Protein AF-A0A4S8QAK5-F1 (afdb_monomer_lite)

Organism: NCBI:txid538378

Foldseek 3Di:
DDDDDCPPPDPVRVVVVVVVVVVVVCVVPVCQQQDADPVGRNDQPPPPPPSDDPDDPDPDPDDPDDPDDADVQWDDDPPDIDHNVRNVVVVVVVVVVVVVD

pLDDT: mean 74.35, std 13.15, range [49.06, 95.25]

Sequence (101 aa):
MQDFDLSAMTEDELDRLIADAKRERSTRSDPSERAADADGVRGQDVNDPNHGAITTPAPHQVREHGPEGLEPGARVEGSRVIDADEAQESDRIEQAARRVV

Radius of gyration: 29.92 Å; chains: 1; bounding box: 57×60×46 Å

Structure (mmCIF, N/CA/C/O backbone):
data_AF-A0A4S8QAK5-F1
#
_entry.id   AF-A0A4S8QAK5-F1
#
loop_
_atom_site.group_PDB
_atom_site.id
_atom_site.type_symbol
_atom_site.label_atom_id
_atom_site.label_alt_id
_atom_site.label_comp_id
_atom_site.label_asym_id
_atom_site.label_entity_id
_atom_site.label_seq_id
_atom_site.pdbx_PDB_ins_code
_atom_site.Cartn_x
_atom_site.Cartn_y
_atom_site.Cartn_z
_atom_site.occupancy
_atom_site.B_iso_or_equiv
_atom_site.auth_seq_id
_atom_site.auth_comp_id
_atom_site.auth_asym_id
_atom_site.auth_atom_id
_atom_site.pdbx_PDB_model_num
ATOM 1 N N . MET A 1 1 ? -17.064 12.024 -1.135 1.00 54.62 1 MET A N 1
ATOM 2 C CA . MET A 1 1 ? -16.084 12.274 -0.061 1.00 54.62 1 MET A CA 1
ATOM 3 C C . MET A 1 1 ? -16.717 11.693 1.187 1.00 54.62 1 MET A C 1
ATOM 5 O O . MET A 1 1 ? -17.841 12.078 1.469 1.00 54.62 1 MET A O 1
ATOM 9 N N . GLN A 1 2 ? -16.138 10.651 1.783 1.00 70.75 2 GLN A N 1
ATOM 10 C CA . GLN A 1 2 ? -16.668 10.100 3.035 1.00 70.75 2 GLN A CA 1
ATOM 11 C C . GLN A 1 2 ? -16.216 11.019 4.168 1.00 70.75 2 GLN A C 1
ATOM 13 O O . GLN A 1 2 ? -15.025 11.317 4.254 1.00 70.75 2 GLN A O 1
ATOM 18 N N . ASP A 1 3 ? -17.157 11.484 4.984 1.00 80.19 3 ASP A N 1
ATOM 19 C CA . ASP A 1 3 ? -16.834 12.244 6.185 1.00 80.19 3 ASP A CA 1
ATOM 20 C C . ASP A 1 3 ? -16.234 11.294 7.220 1.00 80.19 3 ASP A C 1
ATOM 22 O O . ASP A 1 3 ? -16.780 10.226 7.503 1.00 80.19 3 ASP A O 1
ATOM 26 N N . PHE A 1 4 ? -15.064 11.662 7.733 1.00 79.75 4 PHE A N 1
ATOM 27 C CA . PHE A 1 4 ? -14.351 10.880 8.730 1.00 79.75 4 PHE A CA 1
ATOM 28 C C . PHE A 1 4 ? -14.783 11.365 10.115 1.00 79.75 4 PHE A C 1
ATOM 30 O O . PHE A 1 4 ? -14.433 12.474 10.521 1.00 79.75 4 PHE A O 1
ATOM 37 N N . ASP A 1 5 ? -15.584 10.560 10.812 1.00 85.12 5 ASP A N 1
ATOM 38 C CA . ASP A 1 5 ? -16.082 10.893 12.145 1.00 85.12 5 ASP A CA 1
ATOM 39 C C . ASP A 1 5 ? -15.100 10.426 13.228 1.00 85.12 5 ASP A C 1
ATOM 41 O O . ASP A 1 5 ? -14.865 9.232 13.407 1.00 85.12 5 ASP A O 1
ATOM 45 N N . LEU A 1 6 ? -14.526 11.390 13.948 1.00 88.06 6 LEU A N 1
ATOM 46 C CA . LEU A 1 6 ? -13.599 11.169 15.061 1.00 88.06 6 LEU A CA 1
ATOM 47 C C . LEU A 1 6 ? -14.293 11.266 16.427 1.00 88.06 6 LEU A C 1
ATOM 49 O O . LEU A 1 6 ? -13.656 11.028 17.449 1.00 88.06 6 LEU A O 1
ATOM 53 N N . SER A 1 7 ? -15.581 11.627 16.466 1.00 89.00 7 SER A N 1
ATOM 54 C CA . SER A 1 7 ? -16.302 11.905 17.716 1.00 89.00 7 SER A CA 1
ATOM 55 C C . SER A 1 7 ? -16.502 10.669 18.596 1.00 89.00 7 SER A C 1
ATOM 57 O O . SER A 1 7 ? -16.683 10.797 19.805 1.00 89.00 7 SER A O 1
ATOM 59 N N . ALA A 1 8 ? -16.436 9.477 18.002 1.00 90.81 8 ALA A N 1
ATOM 60 C CA . ALA A 1 8 ? -16.517 8.204 18.708 1.00 90.81 8 ALA A CA 1
ATOM 61 C C . ALA A 1 8 ? -15.174 7.737 19.302 1.00 90.81 8 ALA A C 1
ATOM 63 O O . ALA A 1 8 ? -15.160 6.747 20.031 1.00 90.81 8 ALA A O 1
ATOM 64 N N . MET A 1 9 ? -14.057 8.403 18.985 1.00 90.25 9 MET A N 1
ATOM 65 C CA . MET A 1 9 ? -12.733 8.009 19.467 1.00 90.25 9 MET A CA 1
ATOM 66 C C . MET A 1 9 ? -12.469 8.588 20.854 1.00 90.25 9 MET A C 1
ATOM 68 O O . MET A 1 9 ? -12.771 9.746 21.144 1.00 90.25 9 MET A O 1
ATOM 72 N N . THR A 1 10 ? -11.865 7.777 21.710 1.00 93.44 10 THR A N 1
ATOM 73 C CA . THR A 1 10 ? -11.334 8.244 22.992 1.00 93.44 10 THR A CA 1
ATOM 74 C C . THR A 1 10 ? -10.077 9.095 22.785 1.00 93.44 10 THR A C 1
ATOM 76 O O . THR A 1 10 ? -9.445 9.048 21.728 1.00 93.44 10 THR A O 1
ATOM 79 N N . GLU A 1 11 ? -9.684 9.868 23.799 1.00 92.12 11 GLU A N 1
ATOM 80 C CA . GLU A 1 11 ? -8.483 10.718 23.749 1.00 92.12 11 GLU A CA 1
ATOM 81 C C . GLU A 1 11 ? -7.212 9.896 23.465 1.00 92.12 11 GLU A C 1
ATOM 83 O O . GLU A 1 11 ? -6.440 10.240 22.572 1.00 92.12 11 GLU A O 1
ATOM 88 N N . ASP A 1 12 ? -7.072 8.732 24.109 1.00 93.50 12 ASP A N 1
ATOM 89 C CA . ASP A 1 12 ? -5.957 7.804 23.879 1.00 93.50 12 ASP A CA 1
ATOM 90 C C . ASP A 1 12 ? -5.909 7.273 22.435 1.00 93.50 12 ASP A C 1
ATOM 92 O O . ASP A 1 12 ? -4.838 7.043 21.869 1.00 93.50 12 ASP A O 1
ATOM 96 N N . GLU A 1 13 ? -7.070 7.019 21.829 1.00 92.88 13 GLU A N 1
ATOM 97 C CA . GLU A 1 13 ? -7.164 6.545 20.445 1.00 92.88 13 GLU A CA 1
ATOM 98 C C . GLU A 1 13 ? -6.854 7.661 19.447 1.00 92.88 13 GLU A C 1
ATOM 100 O O . GLU A 1 13 ? -6.209 7.409 18.426 1.00 92.88 13 GLU A O 1
ATOM 105 N N . LEU A 1 14 ? -7.250 8.894 19.765 1.00 95.00 14 LEU A N 1
ATOM 106 C CA . LEU A 1 14 ? -6.877 10.089 19.014 1.00 95.00 14 LEU A CA 1
ATOM 107 C C . LEU A 1 14 ? -5.364 10.322 19.052 1.00 95.00 14 LEU A C 1
ATOM 109 O O . LEU A 1 14 ? -4.758 10.556 18.005 1.00 95.00 14 LEU A O 1
ATOM 113 N N . ASP A 1 15 ? -4.738 10.190 20.220 1.00 95.25 15 ASP A N 1
ATOM 114 C CA . ASP A 1 15 ? -3.291 10.347 20.366 1.00 95.25 15 ASP A CA 1
ATOM 115 C C . ASP A 1 15 ? -2.513 9.295 19.569 1.00 95.25 15 ASP A C 1
ATOM 117 O O . ASP A 1 15 ? -1.542 9.629 18.877 1.00 95.25 15 ASP A O 1
ATOM 121 N N . ARG A 1 16 ? -2.968 8.034 19.585 1.00 95.06 16 ARG A N 1
ATOM 122 C CA . ARG A 1 16 ? -2.391 6.976 18.736 1.00 95.06 16 ARG A CA 1
ATOM 123 C C . ARG A 1 16 ? -2.556 7.292 17.254 1.00 95.06 16 ARG A C 1
ATOM 125 O O . ARG A 1 16 ? -1.576 7.226 16.516 1.00 95.06 16 ARG A O 1
ATOM 132 N N . LEU A 1 17 ? -3.751 7.701 16.825 1.00 94.19 17 LEU A N 1
ATOM 133 C CA . LEU A 1 17 ? -4.014 8.056 15.429 1.00 94.19 17 LEU A CA 1
ATOM 134 C C . LEU A 1 17 ? -3.106 9.201 14.954 1.00 94.19 17 LEU A C 1
ATOM 136 O O . LEU A 1 17 ? -2.558 9.153 13.852 1.00 94.19 17 LEU A O 1
ATOM 140 N N . ILE A 1 18 ? -2.906 10.222 15.790 1.00 94.81 18 ILE A N 1
ATOM 141 C CA . ILE A 1 18 ? -2.010 11.344 15.491 1.00 94.81 18 ILE A CA 1
ATOM 142 C C . ILE A 1 18 ? -0.556 10.868 15.390 1.00 94.81 18 ILE A C 1
ATOM 144 O O . ILE A 1 18 ? 0.171 11.314 14.496 1.00 94.81 18 ILE A O 1
ATOM 148 N N . ALA A 1 19 ? -0.112 9.987 16.289 1.00 94.44 19 ALA A N 1
ATOM 149 C CA . ALA A 1 19 ? 1.238 9.433 16.259 1.00 94.44 19 ALA A CA 1
ATOM 150 C C . ALA A 1 19 ? 1.487 8.614 14.982 1.00 94.44 19 ALA A C 1
ATOM 152 O O . ALA A 1 19 ? 2.495 8.828 14.300 1.00 94.44 19 ALA A O 1
ATOM 153 N N . ASP A 1 20 ? 0.537 7.758 14.608 1.00 92.81 20 ASP A N 1
ATOM 154 C CA . ASP A 1 20 ? 0.609 6.930 13.405 1.00 92.81 20 ASP A CA 1
ATOM 155 C C . ASP A 1 20 ? 0.598 7.783 12.134 1.00 92.81 20 ASP A C 1
ATOM 157 O O . ASP A 1 20 ? 1.442 7.604 11.253 1.00 92.81 20 ASP A O 1
ATOM 161 N N . ALA A 1 21 ? -0.278 8.787 12.066 1.00 92.75 21 ALA A N 1
ATOM 162 C CA . ALA A 1 21 ? -0.324 9.718 10.943 1.00 92.75 21 ALA A CA 1
ATOM 163 C C . ALA A 1 21 ? 0.980 10.522 10.801 1.00 92.75 21 ALA A C 1
ATOM 165 O O . ALA A 1 21 ? 1.457 10.753 9.685 1.00 92.75 21 ALA A O 1
ATOM 166 N N . LYS A 1 22 ? 1.597 10.937 11.918 1.00 91.62 22 LYS A N 1
ATOM 167 C CA . LYS A 1 22 ? 2.907 11.610 11.910 1.00 91.62 22 LYS A CA 1
ATOM 168 C C . LYS A 1 22 ? 4.015 10.683 11.420 1.00 91.62 22 LYS A C 1
ATOM 170 O O . LYS A 1 22 ? 4.844 11.123 10.623 1.00 91.62 22 LYS A O 1
ATOM 175 N N . ARG A 1 23 ? 4.020 9.423 11.862 1.00 86.44 23 ARG A N 1
ATOM 176 C CA . ARG A 1 23 ? 4.980 8.407 11.415 1.00 86.44 23 ARG A CA 1
ATOM 177 C C . ARG A 1 23 ? 4.856 8.165 9.913 1.00 86.44 23 ARG A C 1
ATOM 179 O O . ARG A 1 23 ? 5.851 8.289 9.209 1.00 86.44 23 ARG A O 1
ATOM 186 N N . GLU A 1 24 ? 3.644 7.922 9.424 1.00 86.81 24 GLU A N 1
ATOM 187 C CA . GLU A 1 24 ? 3.371 7.707 7.999 1.00 86.81 24 GLU A CA 1
ATOM 188 C C . GLU A 1 24 ? 3.797 8.915 7.157 1.00 86.81 24 GLU A C 1
ATOM 190 O O . GLU A 1 24 ? 4.497 8.780 6.152 1.00 86.81 24 GLU A O 1
ATOM 195 N N . ARG A 1 25 ? 3.446 10.132 7.599 1.00 82.81 25 ARG A N 1
ATOM 196 C CA . ARG A 1 25 ? 3.878 11.363 6.930 1.00 82.81 25 ARG A CA 1
ATOM 197 C C . ARG A 1 25 ? 5.399 11.480 6.896 1.00 82.81 25 ARG A C 1
ATOM 199 O O . ARG A 1 25 ? 5.926 11.888 5.866 1.00 82.81 25 ARG A O 1
ATOM 206 N N . SER A 1 26 ? 6.089 11.163 7.989 1.00 79.31 26 SER A N 1
ATOM 207 C CA . SER A 1 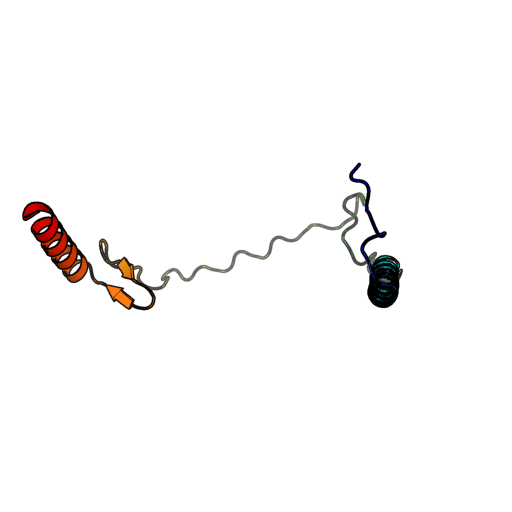26 ? 7.553 11.183 8.050 1.00 79.31 26 SER A CA 1
ATOM 208 C C . SER A 1 26 ? 8.168 10.193 7.067 1.00 79.31 26 SER A C 1
ATOM 210 O O . SER A 1 26 ? 9.076 10.573 6.340 1.00 79.31 26 SER A O 1
ATOM 212 N N . THR A 1 27 ? 7.649 8.965 6.997 1.00 73.06 27 THR A N 1
ATOM 213 C CA . THR A 1 27 ? 8.112 7.945 6.047 1.00 73.06 27 THR A CA 1
ATOM 214 C C . THR A 1 27 ? 7.895 8.389 4.601 1.00 73.06 27 THR A C 1
ATOM 216 O O . THR A 1 27 ? 8.812 8.323 3.797 1.00 73.06 27 THR A O 1
ATOM 219 N N . ARG A 1 28 ? 6.724 8.945 4.268 1.00 69.25 28 ARG A N 1
ATOM 220 C CA . ARG A 1 28 ? 6.454 9.481 2.919 1.00 69.25 28 ARG A CA 1
ATOM 221 C C . ARG A 1 28 ? 7.245 10.735 2.558 1.00 69.25 28 ARG A C 1
ATOM 223 O O . ARG A 1 28 ? 7.422 11.036 1.377 1.00 69.25 28 ARG A O 1
ATOM 230 N N . SER A 1 29 ? 7.605 11.523 3.565 1.00 63.56 29 SER A N 1
ATOM 231 C CA . SER A 1 29 ? 8.335 12.778 3.383 1.00 63.56 29 SER A CA 1
ATOM 232 C C . SER A 1 29 ? 9.841 12.568 3.420 1.00 63.56 29 SER A C 1
ATOM 234 O O . SER A 1 29 ? 10.553 13.562 3.307 1.00 63.56 29 SER A O 1
ATOM 236 N N . ASP A 1 30 ? 10.318 11.327 3.584 1.00 59.34 30 ASP A N 1
ATOM 237 C CA . ASP A 1 30 ? 11.740 11.019 3.593 1.00 59.34 30 ASP A CA 1
ATOM 238 C C . ASP A 1 30 ? 12.347 11.430 2.237 1.00 59.34 30 ASP A C 1
ATOM 240 O O . ASP A 1 30 ? 12.057 10.822 1.200 1.00 59.34 30 ASP A O 1
ATOM 244 N N . PRO A 1 31 ? 13.149 12.511 2.190 1.00 56.84 31 PRO A N 1
ATOM 245 C CA . PRO A 1 31 ? 13.704 13.014 0.941 1.00 56.84 31 PRO A CA 1
ATOM 246 C C . PRO A 1 31 ? 14.749 12.058 0.365 1.00 56.84 31 PRO A C 1
ATOM 248 O O . PRO A 1 31 ? 15.124 12.212 -0.795 1.00 56.84 31 PRO A O 1
ATOM 251 N N . SER A 1 32 ? 15.229 11.091 1.159 1.00 56.50 32 SER A N 1
ATOM 252 C CA . SER A 1 32 ? 16.277 10.155 0.754 1.00 56.50 32 SER A CA 1
ATOM 253 C C . SER A 1 32 ? 15.832 9.171 -0.331 1.00 56.50 32 SER A C 1
ATOM 255 O O . SER A 1 32 ? 16.677 8.718 -1.097 1.00 56.50 32 SER A O 1
ATOM 257 N N . GLU A 1 33 ? 14.528 8.905 -0.479 1.00 50.12 33 GLU A N 1
ATOM 258 C CA . GLU A 1 33 ? 14.000 8.112 -1.602 1.00 50.12 33 GLU A CA 1
ATOM 259 C C . GLU A 1 33 ? 13.997 8.886 -2.930 1.00 50.12 33 GLU A C 1
ATOM 261 O O . GLU A 1 33 ? 14.024 8.279 -3.994 1.00 50.12 33 GLU A O 1
ATOM 266 N N . ARG A 1 34 ? 13.997 10.226 -2.890 1.00 51.25 34 ARG A N 1
ATOM 267 C CA . ARG A 1 34 ? 14.110 11.094 -4.081 1.00 51.25 34 ARG A CA 1
ATOM 268 C C . ARG A 1 34 ? 15.505 11.689 -4.263 1.00 51.25 34 ARG A C 1
ATOM 270 O O . ARG A 1 34 ? 15.713 12.474 -5.187 1.00 51.25 34 ARG A O 1
ATOM 277 N N . ALA A 1 35 ? 16.444 11.376 -3.375 1.00 52.59 35 ALA A N 1
ATOM 278 C CA . ALA A 1 35 ? 17.801 11.877 -3.482 1.00 52.59 35 ALA A CA 1
ATOM 279 C C . ALA A 1 35 ? 18.476 11.211 -4.687 1.00 52.59 35 ALA A C 1
ATOM 281 O O . ALA A 1 35 ? 18.624 9.991 -4.727 1.00 52.59 35 ALA A O 1
ATOM 282 N N . ALA A 1 36 ? 18.856 12.023 -5.673 1.00 53.34 36 ALA A N 1
ATOM 283 C CA . ALA A 1 36 ? 19.752 11.594 -6.735 1.00 53.34 36 ALA A CA 1
ATOM 284 C C . ALA A 1 36 ? 21.093 11.193 -6.111 1.00 53.34 36 ALA A C 1
ATOM 286 O O . ALA A 1 36 ? 21.697 11.987 -5.385 1.00 53.34 36 ALA A O 1
ATOM 287 N N . ASP A 1 37 ? 21.535 9.964 -6.357 1.00 58.25 37 ASP A N 1
ATOM 288 C CA . ASP A 1 37 ?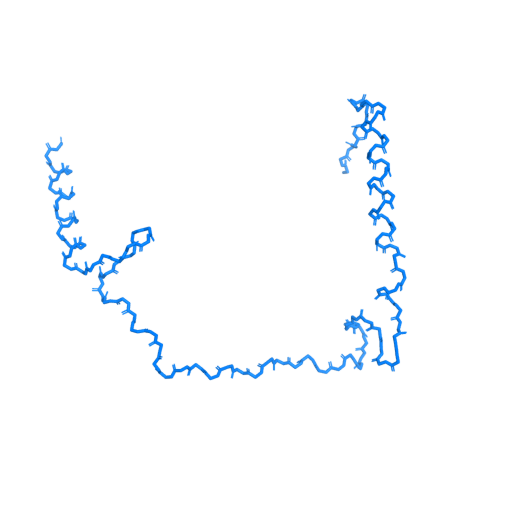 22.913 9.562 -6.113 1.00 58.25 37 ASP A CA 1
ATOM 289 C C . ASP A 1 37 ? 23.769 9.833 -7.364 1.00 58.25 37 ASP A C 1
ATOM 291 O O . ASP A 1 37 ? 23.320 10.463 -8.326 1.00 58.25 37 ASP A O 1
ATOM 295 N N . ALA A 1 38 ? 25.043 9.436 -7.323 1.00 54.41 38 ALA A N 1
ATOM 296 C CA . ALA A 1 38 ? 25.982 9.659 -8.422 1.00 54.41 38 ALA A CA 1
ATOM 297 C C . ALA A 1 38 ? 25.594 8.921 -9.721 1.00 54.41 38 ALA A C 1
ATOM 299 O O . ALA A 1 38 ? 26.110 9.279 -10.780 1.00 54.41 38 ALA A O 1
ATOM 300 N N . ASP A 1 39 ? 24.680 7.948 -9.641 1.00 52.47 39 ASP A N 1
ATOM 301 C CA . ASP A 1 39 ? 24.212 7.105 -10.742 1.00 52.47 39 ASP A CA 1
ATOM 302 C C . ASP A 1 39 ? 22.749 7.410 -11.146 1.00 52.47 39 ASP A C 1
ATOM 304 O O . ASP A 1 39 ? 22.224 6.800 -12.079 1.00 52.47 39 ASP A O 1
ATOM 308 N N . GLY A 1 40 ? 22.096 8.384 -10.498 1.00 55.12 40 GLY A N 1
ATOM 309 C CA . GLY A 1 40 ? 20.737 8.839 -10.806 1.00 55.12 40 GLY A CA 1
ATOM 310 C C . GLY A 1 40 ? 19.792 8.831 -9.600 1.00 55.12 40 GLY A C 1
ATOM 311 O O . GLY A 1 40 ? 20.167 8.547 -8.467 1.00 55.12 40 GLY A O 1
ATOM 312 N N . VAL A 1 41 ? 18.527 9.203 -9.816 1.00 49.06 41 VAL A N 1
ATOM 313 C CA . VAL A 1 41 ? 17.486 9.098 -8.777 1.00 49.06 41 VAL A CA 1
ATOM 314 C C . VAL A 1 41 ? 17.195 7.623 -8.517 1.00 49.06 41 VAL A C 1
ATOM 316 O O . VAL A 1 41 ? 17.022 6.844 -9.454 1.00 49.06 41 VAL A O 1
ATOM 319 N N . ARG A 1 42 ? 17.114 7.229 -7.239 1.00 52.19 42 ARG A N 1
ATOM 320 C CA . ARG A 1 42 ? 16.680 5.884 -6.851 1.00 52.19 42 ARG A CA 1
ATOM 321 C C . ARG A 1 42 ? 15.208 5.696 -7.249 1.00 52.19 42 ARG A C 1
ATOM 323 O O . ARG A 1 42 ? 14.290 6.061 -6.526 1.00 52.19 42 ARG A O 1
ATOM 330 N N . GLY A 1 43 ? 15.004 5.158 -8.446 1.00 57.69 43 GLY A N 1
ATOM 331 C CA . GLY A 1 43 ? 13.709 5.006 -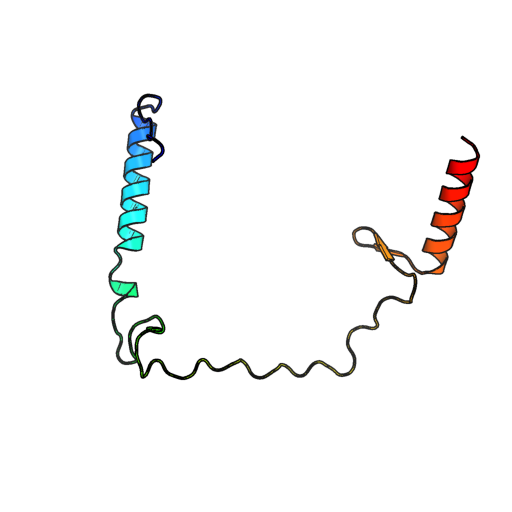9.103 1.00 57.69 43 GLY A CA 1
ATOM 332 C C . GLY A 1 43 ? 13.842 5.412 -10.565 1.00 57.69 43 GLY A C 1
ATOM 333 O O . GLY A 1 43 ? 14.229 6.539 -10.851 1.00 57.69 43 GLY A O 1
ATOM 334 N N . GLN A 1 44 ? 13.549 4.496 -11.492 1.00 60.94 44 GLN A N 1
ATOM 335 C CA . GLN A 1 44 ? 13.487 4.844 -12.911 1.00 60.94 44 GLN A CA 1
ATOM 336 C C . GLN A 1 44 ? 12.448 5.950 -13.099 1.00 60.94 44 GLN A C 1
ATOM 338 O O . GLN A 1 44 ? 11.249 5.719 -12.925 1.00 60.94 44 GLN A O 1
ATOM 343 N N . ASP A 1 45 ? 12.905 7.153 -13.434 1.00 64.19 45 ASP A N 1
ATOM 344 C CA . ASP A 1 45 ? 12.018 8.217 -13.873 1.00 64.19 45 ASP A CA 1
ATOM 345 C C . ASP A 1 45 ? 11.436 7.818 -15.230 1.00 64.19 45 ASP A C 1
ATOM 347 O O . ASP A 1 45 ? 12.094 7.899 -16.261 1.00 64.19 45 ASP A O 1
ATOM 351 N N . VAL A 1 46 ? 10.186 7.363 -15.235 1.00 63.47 46 VAL A N 1
ATOM 352 C CA . VAL A 1 46 ? 9.488 6.934 -16.456 1.00 63.47 46 VAL A CA 1
ATOM 353 C C . VAL A 1 46 ? 9.246 8.077 -17.447 1.00 63.47 46 VAL A C 1
ATOM 355 O O . VAL A 1 46 ? 8.864 7.820 -18.588 1.00 63.47 46 VAL A O 1
ATOM 358 N N . ASN A 1 47 ? 9.449 9.329 -17.023 1.00 62.84 47 ASN A N 1
ATOM 359 C CA . ASN A 1 47 ? 9.381 10.499 -17.891 1.00 62.84 47 ASN A CA 1
ATOM 360 C C . ASN A 1 47 ? 10.767 10.971 -18.356 1.00 62.84 47 ASN A C 1
ATOM 362 O O . ASN A 1 47 ? 10.830 11.859 -19.209 1.00 62.84 47 ASN A O 1
ATOM 366 N N . ASP A 1 48 ? 11.861 10.395 -17.845 1.00 65.69 48 ASP A N 1
ATOM 367 C CA . ASP A 1 48 ? 13.205 10.688 -18.334 1.00 65.69 48 ASP A CA 1
ATOM 368 C C . ASP A 1 48 ? 13.403 10.011 -19.706 1.00 65.69 48 ASP A C 1
ATOM 370 O O . ASP A 1 48 ? 13.313 8.779 -19.823 1.00 65.69 48 ASP A O 1
ATOM 374 N N . PRO A 1 49 ? 13.684 10.776 -20.780 1.00 67.31 49 PRO A N 1
ATOM 375 C CA . PRO A 1 49 ? 13.977 10.204 -22.092 1.00 67.31 49 PRO A CA 1
ATOM 376 C C . PRO A 1 49 ? 15.227 9.305 -22.103 1.00 67.31 49 PRO A C 1
ATOM 378 O O . PRO A 1 49 ? 15.398 8.531 -23.044 1.00 67.31 49 PRO A O 1
ATOM 381 N N . ASN A 1 50 ? 16.071 9.372 -21.069 1.00 66.94 50 ASN A N 1
ATOM 382 C CA . ASN A 1 50 ? 17.280 8.573 -20.893 1.00 66.94 50 ASN A CA 1
ATOM 383 C C . ASN A 1 50 ? 17.205 7.593 -19.701 1.00 66.94 50 ASN A C 1
ATOM 385 O O . ASN A 1 50 ? 18.251 7.197 -19.193 1.00 66.94 50 ASN A O 1
ATOM 389 N N . HIS A 1 51 ? 16.014 7.139 -19.285 1.00 67.50 51 HIS A N 1
ATOM 390 C CA . HIS A 1 51 ? 15.797 6.236 -18.128 1.00 67.50 51 HIS A CA 1
ATOM 391 C C . HIS A 1 51 ? 16.470 4.840 -18.191 1.00 67.50 51 HIS A C 1
ATOM 393 O O . HIS A 1 51 ? 16.240 3.989 -17.323 1.00 67.50 51 HIS A O 1
ATOM 399 N N . GLY A 1 52 ? 17.308 4.587 -19.201 1.00 61.84 52 GLY A N 1
ATOM 400 C CA . GLY A 1 52 ? 17.958 3.305 -19.456 1.00 61.84 52 GLY A CA 1
ATOM 401 C C . GLY A 1 52 ? 16.973 2.222 -19.908 1.00 61.84 52 GLY A C 1
ATOM 402 O O . GLY A 1 52 ? 15.767 2.305 -19.703 1.00 61.84 52 GLY A O 1
ATOM 403 N N . ALA A 1 53 ? 17.474 1.169 -20.551 1.00 70.62 53 ALA A N 1
ATOM 404 C CA . ALA A 1 53 ? 16.627 0.037 -20.916 1.00 70.62 53 ALA A CA 1
ATOM 405 C C . ALA A 1 53 ? 16.309 -0.808 -19.670 1.00 70.62 53 ALA A C 1
ATOM 407 O O . ALA A 1 53 ? 17.227 -1.256 -18.982 1.00 70.62 53 ALA A O 1
ATOM 408 N N . ILE A 1 54 ? 15.023 -1.080 -19.410 1.00 63.69 54 ILE A N 1
ATOM 409 C CA . ILE A 1 54 ? 14.619 -2.153 -1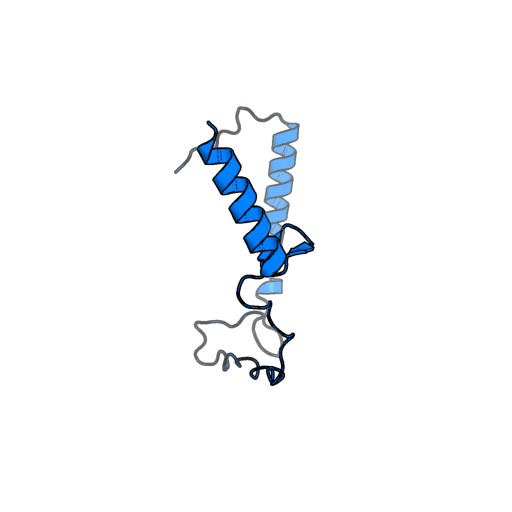8.490 1.00 63.69 54 ILE A CA 1
ATOM 410 C C . ILE A 1 54 ? 15.102 -3.462 -19.108 1.00 63.69 54 ILE A C 1
ATOM 412 O O . ILE A 1 54 ? 14.576 -3.911 -20.128 1.00 63.69 54 ILE A O 1
ATOM 416 N N . THR A 1 55 ? 16.133 -4.064 -18.524 1.00 61.78 55 THR A N 1
ATOM 417 C CA . THR A 1 55 ? 16.621 -5.354 -18.993 1.00 61.78 55 THR A CA 1
ATOM 418 C C . THR A 1 55 ? 15.657 -6.434 -18.523 1.00 61.78 55 THR A C 1
ATOM 420 O O . THR A 1 55 ? 15.426 -6.629 -17.330 1.00 61.78 55 THR A O 1
ATOM 423 N N . THR A 1 56 ? 15.052 -7.149 -19.466 1.00 63.62 56 THR A N 1
ATOM 424 C CA . THR A 1 56 ? 14.335 -8.378 -19.135 1.00 63.62 56 THR A CA 1
ATOM 425 C C . THR A 1 56 ? 15.371 -9.382 -18.625 1.00 63.62 56 THR A C 1
ATOM 427 O O . THR A 1 56 ? 16.385 -9.578 -19.308 1.00 63.62 56 THR A O 1
ATOM 430 N N . PRO A 1 57 ? 15.172 -10.023 -17.457 1.00 69.12 57 PRO A N 1
ATOM 431 C CA . PRO A 1 57 ? 16.058 -11.092 -17.021 1.00 69.12 57 PRO A CA 1
ATOM 432 C C . PRO A 1 57 ? 16.177 -12.134 -18.134 1.00 69.12 57 PRO A C 1
ATOM 434 O O . PRO A 1 57 ? 15.177 -12.468 -18.777 1.00 69.12 57 PRO A O 1
ATOM 437 N N . ALA A 1 58 ? 17.391 -12.630 -18.382 1.00 73.19 58 ALA A N 1
ATOM 438 C CA . ALA A 1 58 ? 17.586 -13.694 -19.357 1.00 73.19 58 ALA A CA 1
ATOM 439 C C . ALA A 1 58 ? 16.665 -14.874 -18.993 1.00 73.19 58 ALA A C 1
ATOM 441 O O . ALA A 1 58 ? 16.611 -15.244 -17.815 1.00 73.19 58 ALA A O 1
ATOM 442 N N . PRO A 1 59 ? 15.925 -15.456 -19.956 1.00 69.75 59 PRO A N 1
ATOM 443 C CA . PRO A 1 59 ? 15.046 -16.578 -19.666 1.00 69.75 59 PRO A CA 1
ATOM 444 C C . PRO A 1 59 ? 15.873 -17.696 -19.031 1.00 69.75 59 PRO A C 1
ATOM 446 O O . PRO A 1 59 ? 16.864 -18.154 -19.602 1.00 69.75 59 PRO A O 1
ATOM 449 N N . HIS A 1 60 ? 15.492 -18.112 -17.822 1.00 66.12 60 HIS A N 1
ATOM 450 C CA . HIS A 1 60 ? 16.115 -19.261 -17.183 1.00 66.12 60 HIS A CA 1
ATOM 451 C C . HIS A 1 60 ? 15.910 -20.481 -18.085 1.00 66.12 60 HIS A C 1
ATOM 453 O O . HIS A 1 60 ? 14.791 -20.743 -18.528 1.00 66.12 60 HIS A O 1
ATOM 459 N N . GLN A 1 61 ? 16.988 -21.216 -18.370 1.00 65.81 61 GLN A N 1
ATOM 460 C CA . GLN A 1 61 ? 16.899 -22.494 -19.069 1.00 65.81 61 GLN A CA 1
ATOM 461 C C . GLN A 1 61 ? 15.990 -23.420 -18.259 1.00 65.8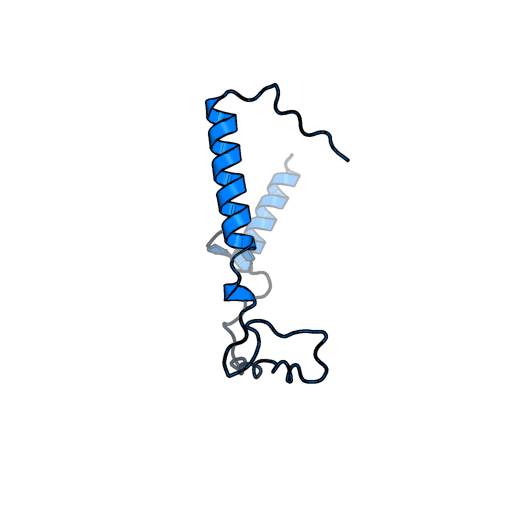1 61 GLN A C 1
ATOM 463 O O . GLN A 1 61 ? 16.356 -23.893 -17.180 1.00 65.81 61 GLN A O 1
ATOM 468 N N . VAL A 1 62 ? 14.782 -23.647 -18.771 1.00 65.00 62 VAL A N 1
ATOM 469 C CA . VAL A 1 62 ? 13.901 -24.699 -18.278 1.00 65.00 62 VAL A CA 1
ATOM 470 C C . VAL A 1 62 ? 14.655 -26.006 -18.506 1.00 65.00 62 VAL A C 1
ATOM 472 O O . VAL A 1 62 ? 15.128 -26.260 -19.614 1.00 65.00 62 VAL A O 1
ATOM 475 N N . ARG A 1 63 ? 14.844 -26.809 -17.455 1.00 62.94 63 ARG A N 1
ATOM 476 C CA . ARG A 1 63 ? 15.401 -28.159 -17.611 1.00 62.94 63 ARG A CA 1
ATOM 477 C C . ARG A 1 63 ? 14.501 -28.900 -18.603 1.00 62.94 63 ARG A C 1
ATOM 479 O O . ARG A 1 63 ? 13.290 -28.886 -18.409 1.00 62.94 63 ARG A O 1
ATOM 486 N N . GLU A 1 64 ? 15.066 -29.532 -19.636 1.00 61.78 64 GLU A N 1
ATOM 487 C CA . GLU A 1 64 ? 14.273 -30.274 -20.640 1.00 61.78 64 GLU A CA 1
ATOM 488 C C . GLU A 1 64 ? 13.387 -31.359 -20.006 1.00 61.78 64 GLU A C 1
ATOM 490 O O . GLU A 1 64 ? 12.329 -31.691 -20.530 1.00 61.78 64 GLU A O 1
ATOM 495 N N . HIS A 1 65 ? 13.776 -31.834 -18.822 1.00 56.78 65 HIS A N 1
ATOM 496 C CA . HIS A 1 65 ? 12.948 -32.652 -17.952 1.00 56.78 65 HIS A CA 1
ATOM 497 C C . HIS A 1 65 ? 12.558 -31.849 -16.706 1.00 56.78 65 HIS A C 1
ATOM 499 O O . HIS A 1 65 ? 13.354 -31.665 -15.778 1.00 56.78 65 HIS A O 1
ATOM 505 N N . GLY A 1 66 ? 11.319 -31.352 -16.696 1.00 59.38 66 GLY A N 1
ATOM 506 C CA . GLY A 1 66 ? 10.626 -31.023 -15.452 1.00 59.38 66 GLY A CA 1
ATOM 507 C C . GLY A 1 66 ? 10.397 -32.290 -14.614 1.00 59.38 66 GLY A C 1
ATOM 508 O O . GLY A 1 66 ? 10.641 -33.394 -15.106 1.00 59.38 66 GLY A O 1
ATOM 509 N N . PRO A 1 67 ? 9.952 -32.165 -13.351 1.00 66.12 67 PRO A N 1
ATOM 510 C CA . PRO A 1 67 ? 9.461 -33.330 -12.621 1.00 66.12 67 PRO A CA 1
ATOM 511 C C . PRO A 1 67 ? 8.408 -34.035 -13.481 1.00 66.12 67 PRO A C 1
ATOM 513 O O . PRO A 1 67 ? 7.597 -33.353 -14.115 1.00 66.12 67 PRO A O 1
ATOM 516 N N . GLU A 1 68 ? 8.456 -35.370 -13.538 1.00 72.94 68 GLU A N 1
ATOM 517 C CA . GLU A 1 68 ? 7.400 -36.153 -14.179 1.00 72.94 68 GLU A CA 1
ATOM 518 C C . GLU A 1 68 ? 6.068 -35.658 -13.615 1.00 72.94 68 GLU A C 1
ATOM 520 O O . GLU A 1 68 ? 5.850 -35.640 -12.401 1.00 72.94 68 GLU A O 1
ATOM 525 N N . GLY A 1 69 ? 5.238 -35.105 -14.502 1.00 71.94 69 GLY A N 1
ATOM 526 C CA . GLY A 1 69 ? 3.904 -34.667 -14.129 1.00 71.94 69 GLY A CA 1
ATOM 527 C C . GLY A 1 69 ? 3.111 -35.853 -13.592 1.00 71.94 69 GLY A C 1
ATOM 528 O O . GLY A 1 69 ? 3.473 -37.009 -13.801 1.00 71.94 69 GLY A O 1
ATOM 529 N N . LEU A 1 70 ? 2.010 -35.565 -12.907 1.00 78.38 70 LEU A N 1
ATOM 530 C CA . LEU A 1 70 ? 1.103 -36.616 -12.464 1.00 78.38 70 LEU A CA 1
ATOM 531 C C . LEU A 1 70 ? 0.607 -37.427 -13.666 1.00 78.38 70 LEU A C 1
ATOM 533 O O . LEU A 1 70 ? 0.343 -36.863 -14.734 1.00 78.38 70 LEU A O 1
ATOM 537 N N . GLU A 1 71 ? 0.466 -38.739 -13.482 1.00 81.12 71 GLU A N 1
ATOM 538 C CA . GLU A 1 71 ? -0.136 -39.592 -14.501 1.00 81.12 71 GLU A CA 1
ATOM 539 C C . GLU A 1 71 ? -1.545 -39.085 -14.858 1.00 81.12 71 GLU A C 1
ATOM 541 O O . GLU A 1 71 ? -2.257 -38.556 -13.997 1.00 81.12 71 GLU A O 1
ATOM 546 N N . PRO A 1 72 ? -1.993 -39.220 -16.118 1.00 78.50 72 PRO A N 1
ATOM 547 C CA . PRO A 1 72 ? -3.339 -38.815 -16.504 1.00 78.50 72 PRO A CA 1
ATOM 548 C C . PRO A 1 72 ? -4.408 -39.482 -15.624 1.00 78.50 72 PRO A C 1
ATOM 550 O O . PRO A 1 72 ? -4.560 -40.699 -15.630 1.00 78.50 72 PRO A O 1
ATOM 553 N N . GLY A 1 73 ? -5.169 -38.673 -14.884 1.00 80.25 73 GLY A N 1
ATOM 554 C CA . GLY A 1 73 ? -6.204 -39.149 -13.959 1.00 80.25 73 GLY A CA 1
ATOM 555 C C . GLY A 1 73 ? -5.765 -39.229 -12.495 1.00 80.25 73 GLY A C 1
ATOM 556 O O . GLY A 1 73 ? -6.630 -39.325 -11.628 1.00 80.25 73 GLY A O 1
ATOM 557 N N . ALA A 1 74 ? -4.467 -39.111 -12.206 1.00 83.19 74 ALA A N 1
ATOM 558 C CA . ALA A 1 74 ? -3.997 -38.879 -10.849 1.00 83.19 74 ALA A CA 1
ATOM 559 C C . ALA A 1 74 ? -4.360 -37.453 -10.400 1.00 83.19 74 ALA A C 1
ATOM 561 O O . ALA A 1 74 ? -4.342 -36.498 -11.185 1.00 83.19 74 ALA A O 1
ATOM 562 N N . ARG A 1 75 ? -4.717 -37.301 -9.124 1.00 82.31 75 ARG A N 1
ATOM 563 C CA . ARG A 1 75 ? -5.146 -36.023 -8.537 1.00 82.31 75 ARG A CA 1
ATOM 564 C C . ARG A 1 75 ? -4.502 -35.797 -7.178 1.00 82.31 75 ARG A C 1
ATOM 566 O O . ARG A 1 75 ? -4.079 -36.734 -6.512 1.00 82.31 75 ARG A O 1
ATOM 573 N N . VAL A 1 76 ? -4.424 -34.538 -6.763 1.00 86.12 76 VAL A N 1
ATOM 574 C CA . VAL A 1 76 ? -3.882 -34.166 -5.451 1.00 86.12 76 VAL A CA 1
ATOM 575 C C . VAL A 1 76 ? -5.034 -33.869 -4.504 1.00 86.12 76 VAL A C 1
ATOM 577 O O . VAL A 1 76 ? -5.851 -32.992 -4.780 1.00 86.12 76 VAL A O 1
ATOM 580 N N . GLU A 1 77 ? -5.073 -34.569 -3.374 1.00 81.69 77 GLU A N 1
ATOM 581 C CA . GLU A 1 77 ? -5.993 -34.301 -2.270 1.00 81.69 77 GLU A CA 1
ATOM 582 C C . GLU A 1 77 ? -5.190 -33.856 -1.040 1.00 81.69 77 GLU A C 1
ATOM 584 O O . GLU A 1 77 ? -4.490 -34.635 -0.388 1.00 81.69 77 GLU A O 1
ATOM 589 N N . GLY A 1 78 ? -5.250 -32.556 -0.734 1.00 84.19 78 GLY A N 1
ATOM 590 C CA . GLY A 1 78 ? -4.453 -31.953 0.334 1.00 84.19 78 GLY A CA 1
ATOM 591 C C . GLY A 1 78 ? -2.952 -32.053 0.048 1.00 84.19 78 GLY A C 1
ATOM 592 O O . GLY A 1 78 ? -2.455 -31.435 -0.889 1.00 84.19 78 GLY A O 1
ATOM 593 N N . SER A 1 79 ? -2.230 -32.814 0.872 1.00 85.31 79 SER A N 1
ATOM 594 C CA . SER A 1 79 ? -0.794 -33.087 0.714 1.00 85.31 79 SER A CA 1
ATOM 595 C C . SER A 1 79 ? -0.485 -34.454 0.091 1.00 85.31 79 SER A C 1
ATOM 597 O O . SER A 1 79 ? 0.688 -34.801 -0.045 1.00 85.31 79 SER A O 1
ATOM 599 N N . ARG A 1 80 ? -1.506 -35.244 -0.268 1.00 83.56 80 ARG A N 1
ATOM 600 C CA . ARG A 1 80 ? -1.351 -36.595 -0.822 1.00 83.56 80 ARG A CA 1
ATOM 601 C C . ARG A 1 80 ? -1.662 -36.612 -2.320 1.00 83.56 80 ARG A C 1
ATOM 603 O O . ARG A 1 80 ? -2.619 -35.986 -2.769 1.00 83.56 80 ARG A O 1
ATOM 610 N N . VAL A 1 81 ? -0.867 -37.367 -3.075 1.00 85.88 81 VAL A N 1
ATOM 611 C CA . VAL A 1 81 ? -1.157 -37.735 -4.468 1.00 85.88 81 VAL A CA 1
ATOM 612 C C . VAL A 1 81 ? -1.972 -39.028 -4.467 1.00 85.88 81 VAL A C 1
ATOM 614 O O . VAL A 1 81 ?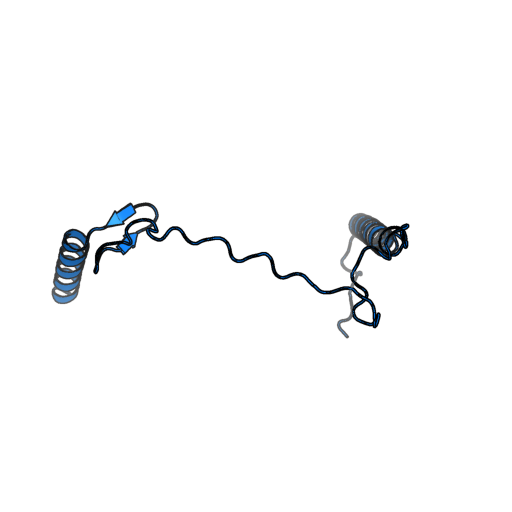 -1.626 -39.970 -3.752 1.00 85.88 81 VAL A O 1
ATOM 617 N N . ILE A 1 82 ? -3.068 -39.034 -5.221 1.00 86.12 82 ILE A N 1
ATOM 618 C CA . ILE A 1 82 ? -3.922 -40.193 -5.477 1.00 86.12 82 ILE A CA 1
ATOM 619 C C . ILE A 1 82 ? -3.714 -40.595 -6.930 1.00 86.12 82 ILE A C 1
ATOM 621 O O . ILE A 1 82 ? -3.925 -39.775 -7.828 1.00 86.12 82 ILE A O 1
ATOM 625 N N . ASP A 1 83 ? -3.314 -41.842 -7.146 1.00 88.50 83 ASP A N 1
ATOM 626 C CA . ASP A 1 83 ? -3.047 -42.368 -8.482 1.00 88.50 83 ASP A CA 1
ATOM 627 C C . ASP A 1 83 ? -4.352 -42.622 -9.251 1.00 88.50 83 ASP A C 1
ATOM 629 O O . ASP A 1 83 ? -5.442 -42.699 -8.673 1.00 88.50 83 ASP A O 1
ATOM 633 N N . ALA A 1 84 ? -4.256 -42.744 -10.577 1.00 83.69 84 ALA A N 1
ATOM 634 C CA . ALA A 1 84 ? -5.425 -42.820 -11.454 1.00 83.69 84 ALA A CA 1
ATOM 635 C C . ALA A 1 84 ? -6.366 -43.992 -11.111 1.00 83.69 84 ALA A C 1
ATOM 637 O O . ALA A 1 84 ? -7.588 -43.836 -11.167 1.00 83.69 84 ALA A O 1
ATOM 638 N N . ASP A 1 85 ? -5.813 -45.138 -10.709 1.00 84.56 85 ASP A N 1
ATOM 639 C CA . ASP A 1 85 ? -6.592 -46.319 -10.323 1.00 84.56 85 ASP A CA 1
ATOM 640 C C . ASP A 1 85 ? -7.381 -46.089 -9.021 1.00 84.56 85 ASP A C 1
ATOM 642 O O . ASP A 1 85 ? -8.577 -46.384 -8.952 1.00 84.56 85 ASP A O 1
ATOM 646 N N . GLU A 1 86 ? -6.741 -45.490 -8.011 1.00 82.62 86 GLU A N 1
ATOM 647 C CA . GLU A 1 86 ? -7.357 -45.186 -6.708 1.00 82.62 86 GLU A CA 1
ATOM 648 C C . GLU A 1 86 ? -8.444 -44.101 -6.845 1.00 82.62 86 GLU A C 1
ATOM 650 O O . GLU A 1 86 ? -9.509 -44.181 -6.218 1.00 82.62 86 GLU A O 1
ATOM 655 N N . ALA A 1 87 ? -8.228 -43.118 -7.725 1.00 80.00 87 ALA A N 1
ATOM 656 C CA . ALA A 1 87 ? -9.220 -42.093 -8.039 1.00 80.00 87 ALA A CA 1
ATOM 657 C C . ALA A 1 87 ? -10.471 -42.691 -8.712 1.00 80.00 87 ALA A C 1
ATOM 659 O O . ALA A 1 87 ? -11.598 -42.374 -8.325 1.00 80.00 87 ALA A O 1
ATOM 660 N N . GLN A 1 88 ? -10.292 -43.601 -9.677 1.00 81.62 88 GLN A N 1
ATOM 661 C CA . GLN A 1 88 ? -11.410 -44.257 -10.362 1.00 81.62 88 GLN A CA 1
ATOM 662 C C . GLN A 1 88 ? -12.238 -45.149 -9.436 1.00 81.62 88 GLN A C 1
ATOM 664 O O . GLN A 1 88 ? -13.461 -45.228 -9.587 1.00 81.62 88 GLN A O 1
ATOM 669 N N . GLU A 1 89 ? -11.597 -45.849 -8.502 1.00 82.19 89 GLU A N 1
ATOM 670 C CA . GLU A 1 89 ? -12.302 -46.681 -7.528 1.00 82.19 89 GLU A CA 1
ATOM 671 C C . GLU A 1 89 ? -13.153 -45.826 -6.584 1.00 82.19 89 GLU A C 1
ATOM 673 O O . GLU A 1 89 ? -14.344 -46.100 -6.400 1.00 82.19 89 GLU A O 1
ATOM 678 N N . SER A 1 90 ? -12.576 -44.741 -6.069 1.00 79.75 90 SER A N 1
ATOM 679 C CA . SER A 1 90 ? -13.262 -43.796 -5.185 1.00 79.75 90 SER A CA 1
ATOM 680 C C . SER A 1 90 ? -14.503 -43.190 -5.850 1.00 79.75 90 SER A C 1
ATOM 682 O O . SER A 1 90 ? -15.588 -43.190 -5.263 1.00 79.75 90 SER A O 1
ATOM 684 N N . ASP A 1 91 ? -14.381 -42.769 -7.111 1.00 80.50 91 ASP A N 1
ATOM 685 C CA . ASP A 1 91 ? -15.494 -42.200 -7.876 1.00 80.50 91 ASP A CA 1
ATOM 686 C C . ASP A 1 91 ? -16.618 -43.232 -8.114 1.00 80.50 91 ASP A C 1
ATOM 688 O O . ASP A 1 91 ? -17.804 -42.895 -8.053 1.00 80.50 91 ASP A O 1
ATOM 692 N N . ARG A 1 92 ? -16.282 -44.512 -8.351 1.00 81.19 92 ARG A N 1
ATOM 693 C CA . ARG A 1 92 ? -17.282 -45.591 -8.495 1.00 81.19 92 ARG A CA 1
ATOM 694 C C . ARG A 1 92 ? -18.036 -45.842 -7.194 1.00 81.19 92 ARG A C 1
ATOM 696 O O . ARG A 1 92 ? -19.256 -46.020 -7.227 1.00 81.19 92 ARG A O 1
ATOM 703 N N . ILE A 1 93 ? -17.328 -45.857 -6.066 1.00 79.81 93 ILE A N 1
ATOM 704 C CA . ILE A 1 93 ? -17.929 -46.050 -4.742 1.00 79.81 93 ILE A CA 1
ATOM 705 C C . ILE A 1 93 ? -18.877 -44.888 -4.426 1.00 79.81 93 ILE A C 1
ATOM 707 O O . ILE A 1 93 ? -20.010 -45.116 -3.994 1.00 79.81 93 ILE A O 1
ATOM 711 N N . GLU A 1 94 ? -18.471 -43.649 -4.707 1.00 77.31 94 GLU A N 1
ATOM 712 C CA . GLU A 1 94 ? -19.308 -42.472 -4.470 1.00 77.31 94 GLU A CA 1
ATOM 713 C C . GLU A 1 94 ? -20.567 -42.468 -5.354 1.00 77.31 94 GLU A C 1
ATOM 715 O O . GLU A 1 94 ? -21.676 -42.207 -4.876 1.00 77.31 94 GLU A O 1
ATOM 720 N N . GLN A 1 95 ? -20.434 -42.815 -6.637 1.00 80.19 95 GLN A N 1
ATOM 721 C CA . GLN A 1 95 ? -21.581 -42.939 -7.541 1.00 80.19 95 GLN A CA 1
ATOM 722 C C . GLN A 1 95 ? -22.554 -44.038 -7.097 1.00 80.19 95 GLN A C 1
ATOM 724 O O . GLN A 1 95 ? -23.771 -43.845 -7.170 1.00 80.19 95 GLN A O 1
ATOM 729 N N . ALA A 1 96 ? -22.043 -45.173 -6.609 1.00 78.19 96 ALA A N 1
ATOM 730 C CA . ALA A 1 96 ? -22.873 -46.236 -6.051 1.00 78.19 96 ALA A CA 1
ATOM 731 C C . ALA A 1 96 ? -23.630 -45.758 -4.802 1.00 78.19 96 ALA A C 1
ATOM 733 O O . ALA A 1 96 ? -24.834 -45.992 -4.699 1.00 78.19 96 ALA A O 1
ATOM 734 N N . ALA A 1 97 ? -22.969 -45.025 -3.901 1.00 74.69 97 ALA A N 1
ATOM 735 C CA . ALA A 1 97 ? -23.597 -44.466 -2.704 1.00 74.69 97 ALA A CA 1
ATOM 736 C C . ALA A 1 97 ? -24.720 -43.467 -3.038 1.00 74.69 97 ALA A C 1
ATOM 738 O O . ALA A 1 97 ? -25.784 -43.514 -2.426 1.00 74.69 97 ALA A O 1
ATOM 739 N N . ARG A 1 98 ? -24.532 -42.611 -4.054 1.00 74.38 98 ARG A N 1
ATOM 740 C CA . ARG A 1 98 ? -25.559 -41.651 -4.506 1.00 74.38 98 ARG A CA 1
ATOM 741 C C . ARG A 1 98 ? -26.775 -42.306 -5.161 1.00 74.38 98 ARG A C 1
ATOM 743 O O . ARG A 1 98 ? -27.839 -41.705 -5.169 1.00 74.38 98 ARG A O 1
ATOM 750 N N . ARG A 1 99 ? -26.631 -43.507 -5.731 1.00 71.75 99 ARG A N 1
ATOM 751 C CA . ARG A 1 99 ? -27.723 -44.232 -6.406 1.00 71.75 99 ARG A CA 1
ATOM 752 C C . ARG A 1 99 ? -28.629 -45.009 -5.442 1.00 71.75 99 ARG A C 1
ATOM 754 O O . ARG A 1 99 ? -29.708 -45.435 -5.842 1.00 71.75 99 ARG A O 1
ATOM 761 N N . VAL A 1 100 ? -28.172 -45.242 -4.213 1.00 68.75 100 VAL A N 1
ATOM 762 C CA . VAL A 1 100 ? -28.897 -46.007 -3.181 1.00 68.75 100 VAL A CA 1
ATOM 763 C C . VAL A 1 100 ? -29.801 -45.107 -2.316 1.00 68.75 100 VAL A C 1
ATOM 765 O O . VAL A 1 100 ? -30.598 -45.623 -1.535 1.00 68.75 100 VAL A O 1
ATOM 768 N N . VAL A 1 101 ? -29.720 -43.782 -2.487 1.00 54.53 101 VAL A N 1
ATOM 769 C CA . VAL A 1 101 ? -30.608 -42.774 -1.872 1.00 54.53 101 VAL A CA 1
ATOM 770 C C . VAL A 1 101 ? -31.743 -42.426 -2.829 1.00 54.53 101 VAL A C 1
ATOM 772 O O . VAL A 1 101 ? -32.894 -42.333 -2.350 1.00 54.53 101 VAL A O 1
#

Secondary structure (DSSP, 8-state):
------TTS-HHHHHHHHHHHHHHHHHHT-GGGS-EETTEESS--TT-TT----PPPPPP---SSPSPPPPTT-EEETTEEE-HHHHHHHHHHHHHHHH--